Protein AF-A0A7X1ZJ81-F1 (afdb_monomer)

pLDDT: mean 85.34, std 14.88, range [40.38, 97.75]

Organism: NCBI:txid140058

Radius of gyration: 17.82 Å; Cα contacts (8 Å, |Δi|>4): 28; chains: 1; bounding box: 40×24×50 Å

Secondary structure (DSSP, 8-state):
-PPPPPPTT-----EEETTEEES---------S---TT-HHHHHHHHHHHHHHTTPPP--------

Foldseek 3Di:
DDDDDDDPPDPQCWDDDPNDTDNDDDDDDDDPPDDCPQPPVVVVVVVVVVCVVVVHDDDDDDDDHD

InterPro domains:
  IPR016067 S-adenosylmethionine decarboxylase, core [SSF56276] (22-64)
  IPR042284 S-adenosylmethionine decarboxylase, N-terminal [G3DSA:3.30.360.110] (21-65)

Solvent-accessible surface area (backbone atoms only — not comparable to full-atom values): 4887 Å² total; per-residue (Å²): 135,86,80,78,81,78,70,96,85,63,88,74,73,57,44,76,56,98,91,45,78,42,78,74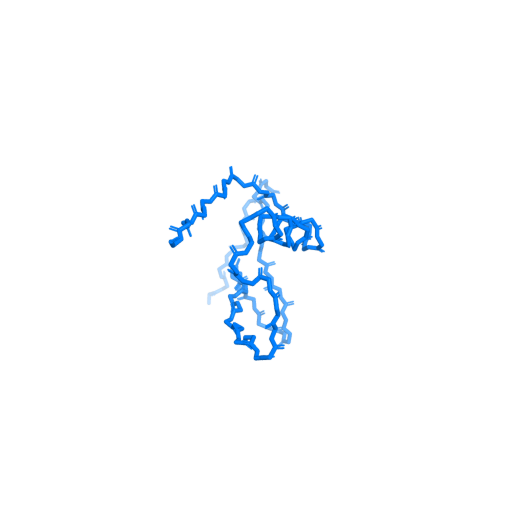,86,86,85,88,84,87,86,77,94,75,80,60,90,86,37,65,69,57,48,53,50,52,55,53,50,50,35,57,75,69,72,51,84,87,86,81,88,88,84,83,86,130

Structure (mmCIF, N/CA/C/O backbone):
data_AF-A0A7X1ZJ81-F1
#
_entry.id   AF-A0A7X1ZJ81-F1
#
loop_
_atom_site.group_PDB
_atom_site.id
_atom_site.type_symbol
_atom_site.label_atom_id
_atom_site.label_alt_id
_atom_site.label_comp_id
_atom_site.label_asym_id
_atom_site.label_entity_id
_atom_site.label_seq_id
_atom_site.pdbx_PDB_ins_code
_atom_site.Cartn_x
_atom_site.Cartn_y
_atom_site.Cartn_z
_atom_site.occupancy
_atom_site.B_iso_or_equiv
_atom_site.auth_seq_id
_atom_site.auth_comp_id
_atom_site.auth_asym_id
_atom_site.auth_atom_id
_atom_site.pdbx_PDB_model_num
ATOM 1 N N . MET A 1 1 ? -14.553 -1.603 36.658 1.00 40.38 1 MET A N 1
ATOM 2 C CA . MET A 1 1 ? -15.109 -0.392 36.018 1.00 40.38 1 MET A CA 1
ATOM 3 C C . MET A 1 1 ? -15.252 -0.690 34.532 1.00 40.38 1 MET A C 1
ATOM 5 O O . MET A 1 1 ? -14.211 -0.908 33.925 1.00 40.38 1 MET A O 1
ATOM 9 N N . PRO A 1 2 ? -16.450 -0.788 33.931 1.00 47.09 2 PRO A N 1
ATOM 10 C CA . PRO A 1 2 ? -16.540 -0.834 32.480 1.00 47.09 2 PRO A CA 1
ATOM 11 C C . PRO A 1 2 ? -16.530 0.602 31.949 1.00 47.09 2 PRO A C 1
ATOM 13 O O . PRO A 1 2 ? -17.382 1.418 32.295 1.00 47.09 2 PRO A O 1
ATOM 16 N N . THR A 1 3 ? -15.509 0.919 31.160 1.00 50.75 3 THR A N 1
ATOM 17 C CA . THR A 1 3 ? -15.380 2.170 30.413 1.00 50.75 3 THR A CA 1
ATOM 18 C C . THR A 1 3 ? -16.472 2.244 29.349 1.00 50.75 3 THR A C 1
ATOM 20 O O . THR A 1 3 ? -16.639 1.330 28.544 1.00 50.75 3 THR A O 1
ATOM 23 N N . THR A 1 4 ? -17.228 3.333 29.385 1.00 56.06 4 THR A N 1
ATOM 24 C CA . THR A 1 4 ? -18.363 3.656 28.521 1.00 56.06 4 THR A CA 1
ATOM 25 C C . THR A 1 4 ? -17.967 3.769 27.045 1.00 56.06 4 THR A C 1
ATOM 27 O O . THR A 1 4 ? -16.934 4.350 26.715 1.00 56.06 4 THR A O 1
ATOM 30 N N . PHE A 1 5 ? -18.818 3.221 26.174 1.00 58.97 5 PHE A N 1
ATOM 31 C CA . PHE A 1 5 ? -18.747 3.282 24.710 1.00 58.97 5 PHE A CA 1
ATOM 32 C C . PHE A 1 5 ? -18.749 4.749 24.212 1.00 58.97 5 PHE A C 1
ATOM 34 O O . PHE A 1 5 ? -19.437 5.578 24.814 1.00 58.97 5 PHE A O 1
ATOM 41 N N . PRO A 1 6 ? -17.994 5.096 23.153 1.00 56.12 6 PRO A N 1
ATOM 42 C CA . PRO A 1 6 ? -17.930 6.462 22.634 1.00 56.12 6 PRO A CA 1
ATOM 43 C C . PRO A 1 6 ? -19.270 6.910 22.007 1.00 56.12 6 PRO A C 1
ATOM 45 O O . PRO A 1 6 ? -20.105 6.065 21.684 1.00 56.12 6 PRO A O 1
ATOM 48 N N . PRO A 1 7 ? -19.496 8.232 21.851 1.00 57.34 7 PRO A N 1
ATOM 49 C CA . PRO A 1 7 ? -20.730 8.792 21.293 1.00 57.34 7 PRO A CA 1
ATOM 50 C C . PRO A 1 7 ? -21.020 8.308 19.854 1.00 57.34 7 PRO A C 1
ATOM 52 O O . PRO A 1 7 ? -20.082 7.992 19.120 1.00 57.34 7 PRO A O 1
ATOM 55 N N . PRO A 1 8 ? -22.304 8.288 19.439 1.00 60.62 8 PRO A N 1
ATOM 56 C CA . PRO A 1 8 ? -22.798 7.584 18.245 1.00 60.62 8 PRO A CA 1
ATOM 57 C C . PRO A 1 8 ? -22.296 8.104 16.885 1.00 60.62 8 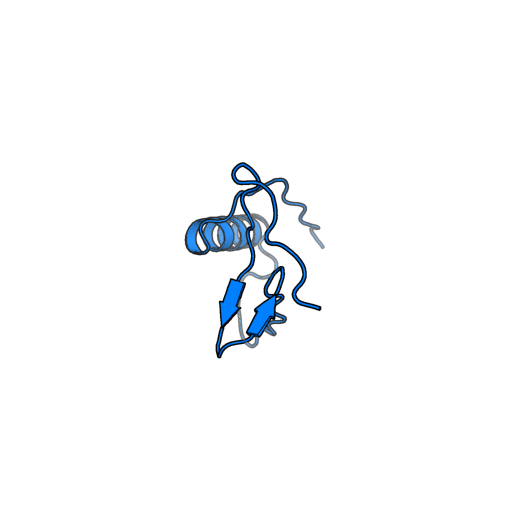PRO A C 1
ATOM 59 O O . PRO A 1 8 ? -22.477 7.411 15.889 1.00 60.62 8 PRO A O 1
ATOM 62 N N . ASP A 1 9 ? -21.617 9.254 16.839 1.00 59.12 9 ASP A N 1
ATOM 63 C CA . ASP A 1 9 ? -21.198 9.897 15.582 1.00 59.12 9 ASP A CA 1
ATOM 64 C C . ASP A 1 9 ? -19.697 9.753 15.271 1.00 59.12 9 ASP A C 1
ATOM 66 O O . ASP A 1 9 ? -19.198 10.335 14.306 1.00 59.12 9 ASP A O 1
ATOM 70 N N . ARG A 1 10 ? -18.942 8.977 16.064 1.00 59.12 10 ARG A N 1
ATOM 71 C CA . ARG A 1 10 ? -17.545 8.657 15.737 1.00 59.12 10 ARG A CA 1
ATOM 72 C C . ARG A 1 10 ? -17.486 7.322 14.998 1.00 59.12 10 ARG A C 1
ATOM 74 O O . ARG A 1 10 ? -17.742 6.272 15.582 1.00 59.12 10 ARG A O 1
ATOM 81 N N . LEU A 1 11 ? -17.129 7.363 13.711 1.00 60.59 11 LEU A N 1
ATOM 82 C CA . LEU A 1 11 ? -16.762 6.163 12.959 1.00 60.59 11 LEU A CA 1
ATOM 83 C C . LEU A 1 11 ? -15.463 5.607 13.543 1.00 60.59 11 LEU A C 1
ATOM 85 O O . LEU A 1 11 ? -14.346 6.039 13.261 1.00 60.59 11 LEU A O 1
ATOM 89 N N . ASP A 1 12 ? -15.645 4.653 14.434 1.00 66.25 12 ASP A N 1
ATOM 90 C CA . ASP A 1 12 ? -14.598 3.892 15.072 1.00 66.25 12 ASP A CA 1
ATOM 91 C C . ASP A 1 12 ? -14.048 2.876 14.058 1.00 66.25 12 ASP A C 1
ATOM 93 O O . ASP A 1 12 ? -14.504 1.740 14.022 1.00 66.25 12 ASP A O 1
ATOM 97 N N . HIS A 1 13 ? -13.065 3.271 13.235 1.00 74.62 13 HIS A N 1
ATOM 98 C CA . HIS A 1 13 ? -12.401 2.421 12.220 1.00 74.62 13 HIS A CA 1
ATOM 99 C C . HIS A 1 13 ? -11.559 1.264 12.805 1.00 74.62 13 HIS A C 1
ATOM 101 O O . HIS A 1 13 ? -10.606 0.798 12.183 1.00 74.62 13 HIS A O 1
ATOM 107 N N . PHE A 1 14 ? -11.870 0.811 14.020 1.00 82.88 14 PHE A N 1
ATOM 108 C CA . PHE A 1 14 ? -11.159 -0.291 14.647 1.00 82.88 14 PHE A CA 1
ATOM 109 C C . PHE A 1 14 ? -11.396 -1.587 13.878 1.00 82.88 14 PHE A C 1
ATOM 111 O O . PHE A 1 14 ? -12.503 -1.886 13.433 1.00 82.88 14 PHE A O 1
ATOM 118 N N . VAL A 1 15 ? -10.339 -2.379 13.791 1.00 83.00 15 VAL A N 1
ATOM 119 C CA . VAL A 1 15 ? -10.367 -3.722 13.233 1.00 83.00 15 VAL A CA 1
ATOM 120 C C . VAL A 1 15 ? -10.476 -4.712 14.388 1.00 83.00 15 VAL A C 1
ATOM 122 O O . VAL A 1 15 ? -9.817 -4.550 15.417 1.00 83.00 15 VAL A O 1
ATOM 125 N N . GLU A 1 16 ? -11.304 -5.740 14.211 1.00 88.69 16 GLU A N 1
ATOM 126 C CA . GLU A 1 16 ? -11.398 -6.878 15.124 1.00 88.69 16 GLU A CA 1
ATOM 127 C C . GLU A 1 16 ? -11.005 -8.168 14.393 1.00 88.69 16 GLU A C 1
ATOM 129 O O . GLU A 1 16 ? -11.531 -8.503 13.320 1.00 88.69 16 GLU A O 1
ATOM 134 N N . ARG A 1 17 ? -10.028 -8.878 14.959 1.00 85.19 17 ARG A N 1
ATOM 135 C CA . ARG A 1 17 ? -9.540 -10.173 14.472 1.00 85.19 17 ARG A CA 1
ATOM 136 C C . ARG A 1 17 ? -9.225 -11.049 15.674 1.00 85.19 17 ARG A C 1
A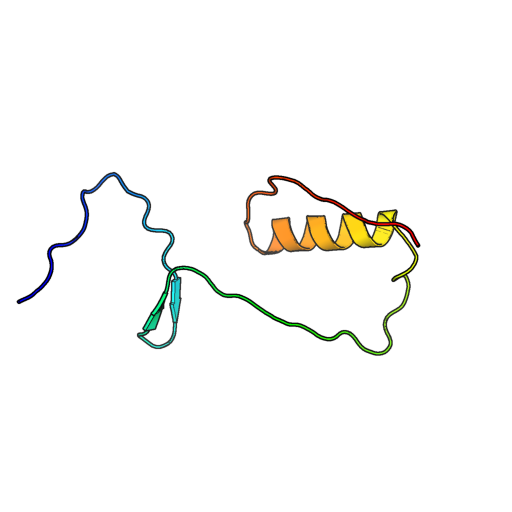TOM 138 O O . ARG A 1 17 ? -8.573 -10.591 16.603 1.00 85.19 17 ARG A O 1
ATOM 145 N N . GLU A 1 18 ? -9.725 -12.283 15.657 1.00 88.81 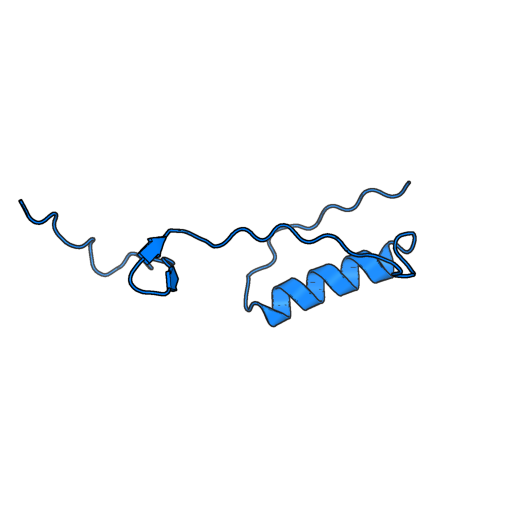18 GLU A N 1
ATOM 146 C CA . GLU A 1 18 ? -9.473 -13.278 16.714 1.00 88.81 18 GLU A CA 1
ATOM 147 C C . GLU A 1 18 ? -9.794 -12.771 18.138 1.00 88.81 18 GLU A C 1
ATOM 149 O O . GLU A 1 18 ? -9.123 -13.109 19.108 1.00 88.81 18 GLU A O 1
ATOM 154 N N . GLY A 1 19 ? -10.825 -11.927 18.271 1.00 91.50 19 GLY A N 1
ATOM 155 C CA . GLY A 1 19 ? -11.239 -11.334 19.549 1.00 91.50 19 GLY A CA 1
ATOM 156 C C . GLY A 1 19 ? -10.358 -10.181 20.048 1.00 91.50 19 GLY A C 1
ATOM 157 O O . GLY A 1 19 ? -10.584 -9.675 21.146 1.00 91.50 19 GLY A O 1
ATOM 158 N N . VAL A 1 20 ? -9.371 -9.737 19.261 1.00 90.38 20 VAL A N 1
ATOM 159 C CA . VAL A 1 20 ? -8.521 -8.580 19.570 1.00 90.38 20 VAL A CA 1
ATOM 160 C C . VAL A 1 20 ? -8.964 -7.377 18.738 1.00 90.38 20 VAL A C 1
ATOM 162 O O . VAL A 1 20 ? -9.038 -7.450 17.510 1.00 90.38 20 VAL A O 1
ATOM 165 N N . ARG A 1 21 ? -9.228 -6.250 19.413 1.00 89.75 21 ARG A N 1
ATOM 166 C CA . ARG A 1 21 ? -9.593 -4.965 18.798 1.00 89.75 21 ARG A CA 1
ATOM 167 C C . ARG A 1 21 ? -8.386 -4.028 18.752 1.00 89.75 21 ARG A C 1
ATOM 169 O O . ARG A 1 21 ? -7.789 -3.744 19.788 1.00 89.75 21 ARG A O 1
ATOM 176 N N . PHE A 1 22 ? -8.061 -3.506 17.574 1.00 89.06 22 PHE A N 1
ATOM 177 C CA . PHE A 1 22 ? -6.920 -2.611 17.357 1.00 89.06 22 PHE A CA 1
ATOM 178 C C . PHE A 1 22 ? -7.225 -1.537 16.302 1.00 89.06 22 PHE A C 1
ATOM 180 O O . PHE A 1 22 ? -8.201 -1.630 15.562 1.00 89.06 22 PHE A O 1
ATOM 187 N N . ALA A 1 23 ? -6.422 -0.470 16.271 1.00 89.56 23 ALA A N 1
ATOM 188 C CA . ALA A 1 23 ? -6.686 0.709 15.437 1.00 89.56 23 ALA A CA 1
ATOM 189 C C . ALA A 1 23 ? -6.337 0.518 13.949 1.00 89.56 23 ALA A C 1
ATOM 191 O O . ALA A 1 23 ? -6.871 1.226 13.104 1.00 89.56 23 ALA A O 1
ATOM 192 N N . GLY A 1 24 ? -5.452 -0.425 13.626 1.00 87.38 24 GLY A N 1
ATOM 193 C CA . GLY A 1 24 ? -5.048 -0.714 12.254 1.00 87.38 24 GLY A CA 1
ATOM 194 C C . GLY A 1 24 ? -4.080 -1.889 12.169 1.00 87.38 24 GLY A C 1
ATOM 195 O O . GLY A 1 24 ? -3.486 -2.292 13.168 1.00 87.38 24 GLY A O 1
ATOM 196 N N . MET A 1 25 ? -3.943 -2.448 10.970 1.00 87.69 25 MET A N 1
ATOM 197 C CA . MET A 1 25 ? -3.031 -3.552 10.680 1.00 87.69 25 MET A CA 1
ATOM 198 C C . MET A 1 25 ? -1.856 -3.030 9.860 1.00 87.69 25 MET A C 1
ATOM 200 O O . MET A 1 25 ? -2.062 -2.439 8.804 1.00 87.69 25 MET A O 1
ATOM 204 N N . HIS A 1 26 ? -0.634 -3.239 10.345 1.00 91.12 26 HIS A N 1
ATOM 205 C CA . HIS A 1 26 ? 0.587 -2.884 9.624 1.00 91.12 26 HIS A CA 1
ATOM 206 C C . HIS A 1 26 ? 1.238 -4.168 9.116 1.00 91.12 26 HIS A C 1
ATOM 208 O O . HIS A 1 26 ? 1.580 -5.042 9.911 1.00 91.12 26 HIS A O 1
ATOM 214 N N . LEU A 1 27 ? 1.383 -4.287 7.798 1.00 90.69 27 LEU A N 1
ATOM 215 C CA . LEU A 1 27 ? 2.026 -5.428 7.154 1.00 90.69 27 LEU A CA 1
ATOM 216 C C . LEU A 1 27 ? 3.420 -5.012 6.681 1.00 90.69 27 LEU A C 1
ATOM 218 O O . LEU A 1 27 ? 3.568 -3.986 6.023 1.00 90.69 27 LEU A O 1
ATOM 222 N N . LEU A 1 28 ? 4.424 -5.820 7.010 1.00 94.81 28 LEU A N 1
ATOM 223 C CA . LEU A 1 28 ? 5.764 -5.739 6.435 1.00 94.81 28 LEU A CA 1
ATOM 224 C C . LEU A 1 28 ? 5.919 -6.940 5.505 1.00 94.81 28 LEU A C 1
ATOM 226 O O . LEU A 1 28 ? 5.641 -8.068 5.915 1.00 94.81 28 LEU A O 1
ATOM 230 N N . VAL A 1 29 ? 6.291 -6.691 4.253 1.00 93.06 29 VAL A N 1
ATOM 231 C CA . VAL A 1 29 ? 6.343 -7.714 3.205 1.00 93.06 29 VAL A CA 1
ATOM 232 C C . VAL A 1 29 ? 7.668 -7.599 2.467 1.00 93.06 29 VAL A C 1
ATOM 234 O O . VAL A 1 29 ? 8.002 -6.520 1.984 1.00 93.06 29 VAL A O 1
ATOM 237 N N . ASP A 1 30 ? 8.367 -8.726 2.331 1.00 95.31 30 ASP A N 1
ATOM 238 C CA . ASP A 1 30 ? 9.579 -8.840 1.521 1.00 95.31 30 ASP A CA 1
ATOM 239 C C . ASP A 1 30 ? 9.256 -9.552 0.204 1.00 95.31 30 ASP A C 1
ATOM 241 O O . ASP A 1 30 ? 8.747 -10.677 0.193 1.00 95.31 30 ASP A O 1
ATOM 245 N N . LEU A 1 31 ? 9.564 -8.902 -0.918 1.00 93.56 31 LEU A N 1
ATOM 246 C CA . LEU A 1 31 ? 9.352 -9.445 -2.259 1.00 93.56 31 LEU A CA 1
ATOM 247 C C . LEU A 1 31 ? 10.677 -9.966 -2.823 1.00 93.56 31 LEU A C 1
ATOM 249 O O . LEU A 1 31 ? 11.650 -9.224 -2.928 1.00 93.56 31 LEU A O 1
ATOM 253 N N . TRP A 1 32 ? 10.703 -11.235 -3.230 1.00 96.31 32 TRP A N 1
ATOM 254 C CA . TRP A 1 32 ? 11.895 -11.900 -3.765 1.00 96.31 32 TRP A CA 1
ATOM 255 C C . TRP A 1 32 ? 11.653 -12.368 -5.198 1.00 96.31 32 TRP A C 1
ATOM 257 O O . TRP A 1 32 ? 10.587 -12.895 -5.508 1.00 96.31 32 TRP A O 1
ATOM 267 N N . GLY A 1 33 ? 12.653 -12.197 -6.069 1.00 95.19 33 GLY A N 1
ATOM 268 C CA . GLY A 1 33 ? 12.580 -12.645 -7.466 1.00 95.19 33 GLY A CA 1
ATOM 269 C C . GLY A 1 33 ? 11.580 -11.876 -8.338 1.00 95.19 33 GLY A C 1
ATOM 270 O O . GLY A 1 33 ? 11.213 -12.364 -9.402 1.00 95.19 33 GLY A O 1
ATOM 271 N N . GLY A 1 34 ? 11.120 -10.704 -7.892 1.00 91.06 34 GLY A N 1
ATOM 272 C CA . GLY A 1 34 ? 10.273 -9.825 -8.695 1.00 91.06 34 GLY A CA 1
ATOM 273 C C . GLY A 1 34 ? 11.051 -9.078 -9.781 1.00 91.06 34 GLY A C 1
ATOM 274 O O . GLY A 1 34 ? 12.282 -9.022 -9.772 1.00 91.06 34 GLY A O 1
ATOM 275 N N . HIS A 1 35 ? 10.305 -8.487 -10.710 1.00 92.44 35 HIS A N 1
ATOM 276 C CA . HIS A 1 35 ? 10.820 -7.688 -11.821 1.00 92.44 35 HIS A CA 1
ATOM 277 C C . HIS A 1 35 ? 10.103 -6.333 -11.868 1.00 92.44 35 HIS A C 1
ATOM 279 O O . HIS A 1 35 ? 8.979 -6.227 -11.379 1.00 92.44 35 HIS A O 1
ATOM 285 N N . GLY A 1 36 ? 10.736 -5.326 -12.480 1.00 91.69 36 GLY A N 1
ATOM 286 C CA . GLY A 1 36 ? 10.139 -3.999 -12.672 1.00 91.69 36 GLY A CA 1
ATOM 287 C C . GLY A 1 36 ? 10.145 -3.107 -11.428 1.00 91.69 36 GLY A C 1
ATOM 288 O O . GLY A 1 36 ? 9.342 -2.188 -11.333 1.00 91.69 36 GLY A O 1
ATOM 289 N N . PHE A 1 37 ? 11.034 -3.370 -10.465 1.00 90.62 37 PHE A N 1
ATOM 290 C CA . PHE A 1 37 ? 11.225 -2.505 -9.290 1.00 90.62 37 PHE A CA 1
ATOM 291 C C . PHE A 1 37 ? 11.923 -1.175 -9.617 1.00 90.62 37 PHE A C 1
ATOM 293 O O . PHE A 1 37 ? 11.969 -0.280 -8.780 1.00 90.62 37 PHE A O 1
ATOM 300 N N . ASP A 1 38 ? 12.492 -1.069 -10.814 1.00 92.00 38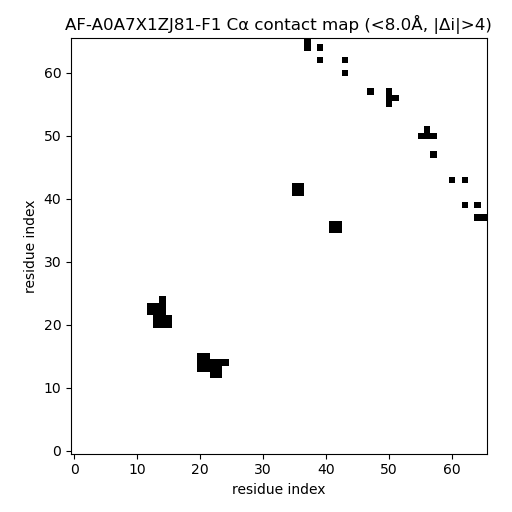 ASP A N 1
ATOM 301 C CA . ASP A 1 38 ? 13.126 0.116 -11.386 1.00 92.00 38 ASP A CA 1
ATOM 302 C C . ASP A 1 38 ? 12.184 0.925 -12.293 1.00 92.00 38 ASP A C 1
ATOM 304 O O . ASP A 1 38 ? 12.545 2.011 -12.744 1.00 92.00 38 ASP A O 1
ATOM 308 N N . ASP A 1 39 ? 10.972 0.426 -12.543 1.00 95.00 39 ASP A N 1
ATOM 309 C CA . ASP A 1 39 ? 9.949 1.120 -13.317 1.00 95.00 39 ASP A CA 1
ATOM 310 C C . ASP A 1 39 ? 9.033 1.912 -12.371 1.00 95.00 39 ASP A C 1
ATOM 312 O O . ASP A 1 39 ? 8.282 1.359 -11.555 1.00 95.00 39 ASP A O 1
ATOM 316 N N . LEU A 1 40 ? 9.129 3.239 -12.469 1.00 94.62 40 LEU A N 1
ATOM 317 C CA . LEU A 1 40 ? 8.396 4.168 -11.617 1.00 94.62 40 LEU A CA 1
ATOM 318 C C . LEU A 1 40 ? 6.885 4.108 -11.873 1.00 94.62 40 LEU A C 1
ATOM 320 O O . LEU A 1 40 ? 6.112 4.075 -10.914 1.00 94.62 40 LEU A O 1
ATOM 324 N N . ASP A 1 41 ? 6.476 4.040 -13.143 1.00 95.12 41 ASP A N 1
ATOM 325 C CA . ASP A 1 41 ? 5.067 4.019 -13.542 1.00 95.12 41 ASP A CA 1
ATOM 326 C C . ASP A 1 41 ? 4.421 2.698 -13.106 1.00 95.12 41 ASP A C 1
ATOM 328 O O . ASP A 1 41 ? 3.309 2.680 -12.567 1.00 95.12 41 ASP A O 1
ATOM 332 N N . LEU A 1 42 ? 5.143 1.581 -13.262 1.00 95.69 42 LEU A N 1
ATOM 333 C CA . LEU A 1 42 ? 4.693 0.276 -12.781 1.00 95.69 42 LEU A CA 1
ATOM 334 C C . LEU A 1 42 ? 4.541 0.259 -11.256 1.00 95.69 42 LEU A C 1
ATOM 336 O O . LEU A 1 42 ? 3.552 -0.266 -10.737 1.00 95.69 42 LEU A O 1
ATOM 340 N N . THR A 1 43 ? 5.496 0.849 -10.535 1.00 94.25 43 THR A N 1
A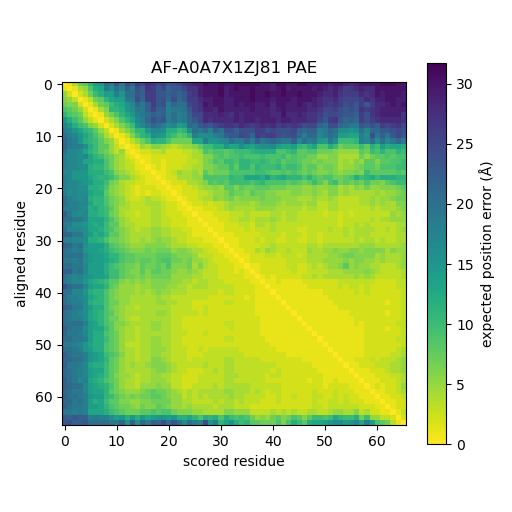TOM 341 C CA . THR A 1 43 ? 5.459 0.931 -9.069 1.00 94.25 43 THR A CA 1
ATOM 342 C C . THR A 1 43 ? 4.284 1.787 -8.589 1.00 94.25 43 THR A C 1
ATOM 344 O O . THR A 1 43 ? 3.555 1.381 -7.679 1.00 94.25 43 THR A O 1
ATOM 347 N N . GLU A 1 44 ? 4.046 2.942 -9.217 1.00 95.88 44 GLU A N 1
ATOM 348 C CA . GLU A 1 44 ? 2.912 3.814 -8.892 1.00 95.88 44 GLU A CA 1
ATOM 349 C C . GLU A 1 44 ? 1.571 3.122 -9.131 1.00 95.88 44 GLU A C 1
ATOM 351 O O . GLU A 1 44 ? 0.676 3.158 -8.275 1.00 95.88 44 GLU A O 1
ATOM 356 N N . GLN A 1 45 ? 1.445 2.449 -10.274 1.00 97.06 45 GLN A N 1
ATOM 357 C CA . GLN A 1 45 ? 0.248 1.707 -10.635 1.00 97.06 45 GLN A CA 1
ATOM 358 C C . GLN A 1 45 ? -0.016 0.574 -9.636 1.00 97.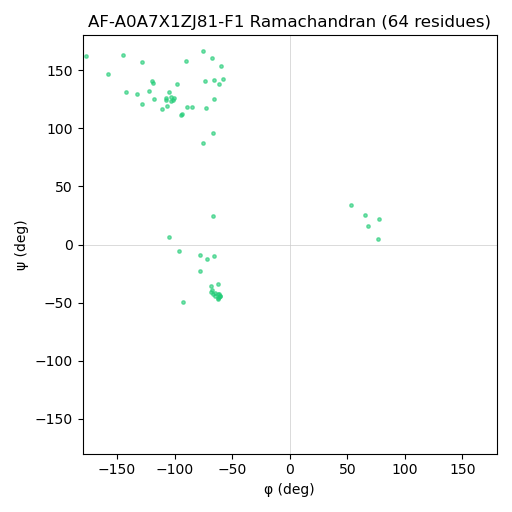06 45 GLN A C 1
ATOM 360 O O . GLN A 1 45 ? -1.131 0.459 -9.122 1.00 97.06 45 GLN A O 1
ATOM 365 N N . ALA A 1 46 ? 1.009 -0.210 -9.289 1.00 95.62 46 ALA A N 1
ATOM 366 C CA . ALA A 1 46 ? 0.889 -1.315 -8.342 1.00 95.62 46 ALA A CA 1
ATOM 367 C C . ALA A 1 46 ? 0.439 -0.847 -6.947 1.00 95.62 46 ALA A C 1
ATOM 369 O O . ALA A 1 46 ? -0.463 -1.443 -6.352 1.00 95.62 46 ALA A O 1
ATOM 370 N N . LEU A 1 47 ? 1.016 0.243 -6.429 1.00 95.00 47 LEU A N 1
ATOM 371 C CA . LEU A 1 47 ? 0.619 0.809 -5.136 1.00 95.00 47 LEU A CA 1
ATOM 372 C C . LEU A 1 47 ? -0.802 1.387 -5.176 1.00 95.00 47 LEU A C 1
ATOM 374 O O . LEU A 1 47 ? -1.576 1.194 -4.236 1.00 95.00 47 LEU A O 1
ATOM 378 N N . THR A 1 48 ? -1.182 2.042 -6.274 1.00 97.25 48 THR A N 1
ATOM 379 C CA . THR A 1 48 ? -2.537 2.585 -6.457 1.00 97.25 48 THR A CA 1
ATOM 380 C C . THR A 1 48 ? -3.588 1.476 -6.515 1.00 97.25 48 THR A C 1
ATOM 382 O O . THR A 1 48 ? -4.648 1.586 -5.891 1.00 97.25 48 THR A O 1
ATOM 385 N N . ASP A 1 49 ? -3.299 0.379 -7.213 1.00 97.75 49 ASP A N 1
ATOM 386 C CA . ASP A 1 49 ? -4.194 -0.774 -7.274 1.00 97.75 49 ASP A CA 1
ATOM 387 C C . ASP A 1 49 ? -4.291 -1.497 -5.932 1.00 97.75 49 ASP A C 1
ATOM 389 O O . ASP A 1 49 ? -5.387 -1.909 -5.547 1.00 97.75 49 ASP A O 1
ATOM 393 N N . ALA A 1 50 ? -3.203 -1.567 -5.160 1.00 96.31 50 ALA A N 1
ATOM 394 C CA . ALA A 1 50 ? -3.248 -2.084 -3.796 1.00 96.31 50 ALA A CA 1
ATOM 395 C C . ALA A 1 50 ? -4.170 -1.239 -2.898 1.00 96.31 50 ALA A C 1
ATOM 397 O O . ALA A 1 50 ? -4.986 -1.797 -2.160 1.00 96.31 50 ALA A O 1
ATOM 398 N N . VAL A 1 51 ? -4.118 0.095 -3.000 1.00 96.56 51 VAL A N 1
ATOM 399 C CA . VAL A 1 51 ? -5.023 0.985 -2.250 1.00 96.56 51 VAL A CA 1
ATOM 400 C C . VAL A 1 51 ? -6.487 0.727 -2.619 1.00 96.56 51 VAL A C 1
ATOM 402 O O . VAL A 1 51 ? -7.326 0.581 -1.726 1.00 96.56 51 VAL A O 1
ATOM 405 N N . ARG A 1 52 ? -6.789 0.586 -3.919 1.00 97.06 52 ARG A N 1
ATOM 406 C CA . ARG A 1 52 ? -8.137 0.247 -4.410 1.00 97.06 52 ARG A CA 1
ATOM 407 C C . ARG A 1 52 ? -8.604 -1.120 -3.916 1.00 97.06 52 ARG A C 1
ATOM 409 O O . ARG A 1 52 ? -9.729 -1.234 -3.436 1.00 97.06 52 ARG A O 1
ATOM 416 N N . ALA A 1 53 ? -7.748 -2.138 -3.996 1.00 97.00 53 ALA A N 1
ATOM 417 C CA . ALA A 1 53 ? -8.054 -3.499 -3.561 1.00 97.00 53 ALA A CA 1
ATOM 418 C C . ALA A 1 53 ? -8.348 -3.578 -2.054 1.00 97.00 53 ALA A C 1
ATOM 420 O O . ALA A 1 53 ? -9.211 -4.345 -1.633 1.00 97.00 53 ALA A O 1
ATOM 421 N N . CYS A 1 54 ? -7.679 -2.750 -1.247 1.00 92.31 54 CYS A N 1
ATOM 422 C CA . CYS A 1 54 ? -7.929 -2.652 0.192 1.00 92.31 54 CYS A CA 1
ATOM 423 C C . CYS A 1 54 ? -9.178 -1.826 0.549 1.00 92.31 54 CYS A C 1
ATOM 425 O O . CYS A 1 54 ? -9.557 -1.787 1.719 1.00 92.31 54 CYS A O 1
ATOM 427 N N . GLY A 1 55 ? -9.798 -1.136 -0.416 1.00 91.50 55 GLY A N 1
ATOM 428 C CA . GLY A 1 55 ? -10.884 -0.188 -0.154 1.00 91.50 55 GLY A CA 1
ATOM 429 C C . GLY A 1 55 ? -10.440 1.040 0.649 1.00 91.50 55 GLY A C 1
ATOM 430 O O . GLY A 1 55 ? -11.249 1.635 1.358 1.00 91.50 55 GLY A O 1
ATOM 431 N N . ALA A 1 56 ? -9.155 1.396 0.579 1.00 92.56 56 ALA A N 1
ATOM 432 C CA . ALA A 1 56 ? -8.592 2.531 1.298 1.00 92.56 56 ALA A CA 1
ATOM 433 C C . ALA A 1 56 ? -8.675 3.825 0.471 1.00 92.56 56 ALA A C 1
ATOM 435 O O . ALA A 1 56 ? -8.753 3.807 -0.758 1.00 92.56 56 ALA A O 1
ATOM 436 N N . THR A 1 57 ? -8.624 4.969 1.153 1.00 94.25 57 THR A N 1
ATOM 437 C CA . THR A 1 57 ? -8.541 6.285 0.507 1.00 94.25 57 THR A CA 1
ATOM 438 C C . THR A 1 57 ? -7.078 6.657 0.287 1.00 94.25 57 THR A C 1
ATOM 440 O O . THR A 1 57 ? -6.332 6.813 1.255 1.00 94.25 57 THR A O 1
ATOM 443 N N . LEU A 1 58 ? -6.664 6.844 -0.970 1.00 95.81 58 LEU A N 1
ATOM 444 C CA . LEU A 1 58 ? -5.342 7.389 -1.284 1.00 95.81 58 LEU A CA 1
ATOM 445 C C . LEU A 1 58 ? -5.312 8.885 -0.950 1.00 95.81 58 LEU A C 1
ATOM 447 O O . LEU A 1 58 ? -6.057 9.662 -1.544 1.00 95.81 58 LEU A O 1
ATOM 451 N N . LEU A 1 59 ? -4.451 9.287 -0.015 1.00 96.19 59 LEU A N 1
ATOM 452 C CA . LEU A 1 59 ? -4.268 10.699 0.341 1.00 96.19 59 LEU A CA 1
ATOM 453 C C . LEU A 1 59 ? -3.140 11.346 -0.470 1.00 96.19 59 LEU A C 1
ATOM 455 O O . LEU A 1 59 ? -3.318 12.421 -1.036 1.00 96.19 59 LEU A O 1
ATOM 459 N N . HIS A 1 60 ? -1.978 10.691 -0.520 1.00 96.06 60 HIS A N 1
ATOM 460 C CA . HIS A 1 60 ? -0.802 11.137 -1.262 1.00 96.06 60 HIS A CA 1
ATOM 461 C C . HIS A 1 60 ? 0.116 9.942 -1.554 1.00 96.06 60 HIS A C 1
ATOM 463 O O . HIS A 1 60 ? 0.211 9.033 -0.729 1.00 96.06 60 HIS A O 1
ATOM 469 N N . SER A 1 61 ? 0.796 9.963 -2.702 1.00 93.75 61 SER A N 1
ATOM 470 C CA . SER A 1 61 ? 1.831 8.999 -3.084 1.00 93.75 61 SER A CA 1
ATOM 471 C C . SER A 1 61 ?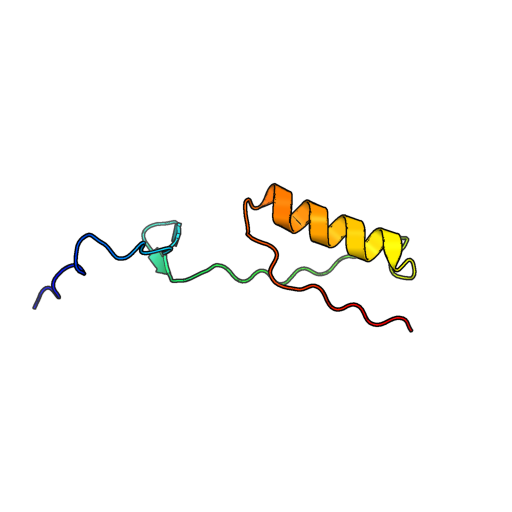 3.121 9.758 -3.372 1.00 93.75 61 SER A C 1
ATOM 473 O O . SER A 1 61 ? 3.100 10.765 -4.080 1.00 93.75 61 SER A O 1
ATOM 475 N N . HIS A 1 62 ? 4.230 9.290 -2.808 1.00 94.00 62 HIS A N 1
ATOM 476 C CA . HIS A 1 62 ? 5.557 9.826 -3.075 1.00 94.00 62 HIS 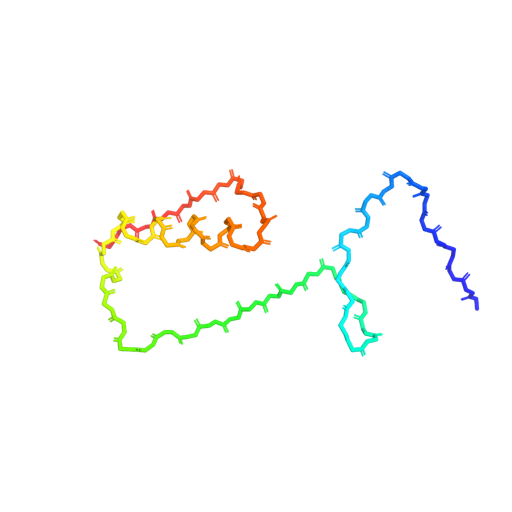A CA 1
ATOM 477 C C . HIS A 1 62 ? 6.485 8.677 -3.447 1.00 94.00 62 HIS A C 1
ATOM 479 O O . HIS A 1 62 ? 6.678 7.756 -2.652 1.00 94.00 62 HIS A O 1
ATOM 485 N N . LEU A 1 63 ? 7.061 8.756 -4.643 1.00 92.94 63 LEU A N 1
ATOM 486 C CA . LEU A 1 63 ? 8.001 7.781 -5.172 1.00 92.94 63 LEU A CA 1
ATOM 487 C C . LEU A 1 63 ? 9.333 8.465 -5.448 1.00 92.94 63 LEU A C 1
ATOM 489 O O . LEU A 1 63 ? 9.377 9.606 -5.910 1.00 92.94 63 LEU A O 1
ATOM 493 N N . GLN A 1 64 ? 10.415 7.760 -5.144 1.00 89.75 64 GLN A N 1
ATOM 494 C CA . GLN A 1 64 ? 11.773 8.229 -5.372 1.00 89.75 64 GLN A CA 1
ATOM 495 C C . GLN A 1 64 ? 12.382 7.384 -6.481 1.00 89.75 64 GLN A C 1
ATOM 497 O O . GLN A 1 64 ? 12.533 6.175 -6.322 1.00 89.75 64 GLN A O 1
ATOM 502 N N . ALA A 1 65 ? 12.705 8.026 -7.601 1.00 83.25 65 ALA A N 1
ATOM 503 C CA . ALA A 1 65 ? 13.515 7.407 -8.636 1.00 83.25 65 ALA A CA 1
ATOM 504 C C . ALA A 1 65 ? 14.973 7.345 -8.164 1.00 83.25 65 ALA A C 1
ATOM 506 O O . ALA A 1 65 ? 15.462 8.281 -7.519 1.00 83.25 65 ALA A O 1
ATOM 507 N N . VAL A 1 66 ? 15.631 6.231 -8.472 1.00 71.44 66 VAL A N 1
ATOM 508 C CA . VAL A 1 66 ? 17.066 6.019 -8.248 1.00 71.44 66 VAL A CA 1
ATOM 509 C C . VAL A 1 66 ? 17.892 6.457 -9.448 1.00 71.44 66 VAL A C 1
ATOM 511 O O . VAL A 1 66 ? 17.374 6.390 -10.584 1.00 71.44 66 VAL A O 1
#

Sequence (66 aa):
MPTTFPPPDRLDHFVEREGVRFAGMHLLVDLWGGHGFDDLDLTEQALTDAVRACGATLLHSHLQAV

Mean predicted aligned error: 8.54 Å